Protein AF-A4TZ73-F1 (afdb_monomer_lite)

Secondary structure (DSSP, 8-state):
-HHHHHHHHHHHHHHHHHHHH-HHHHHHHHHHHHTS-HHHHHHHHHHHHHHHHHHHHHHHHHT-

Organism: NCBI:txid55518

InterPro domains:
  IPR019201 Protein of unknown function DUF2065 [PF09838] (4-59)
  IPR019201 Protein of unknown function DUF2065 [PTHR38602] (1-61)

Foldseek 3Di:
DVVVVVVVVVVVVVVVCCCVVPVPVVVVVVVVVVPDDPVVVVVVVVVVVCVVVVVVVVVVVVVD

Radius of gyr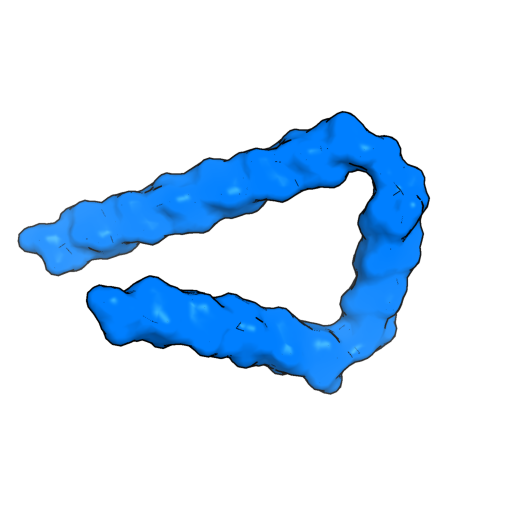ation: 14.91 Å; chains: 1; bounding box: 36×28×31 Å

Sequence (64 aa):
MTEFLTALCLAVAIEGIAYAAFPDAMRRTMAKIALMPSGSLRRIGLGAAIIAIGGLWLLRHMSR

pLDDT: mean 93.29, std 6.37, range [54.62, 97.88]

Structure (mmCIF, N/CA/C/O backbone):
data_AF-A4TZ73-F1
#
_entry.id   AF-A4TZ73-F1
#
loop_
_atom_site.group_PDB
_atom_site.id
_atom_site.type_symbol
_atom_site.label_atom_id
_atom_site.label_alt_id
_atom_site.label_comp_id
_atom_site.label_asym_id
_atom_site.label_entity_id
_atom_site.label_seq_id
_atom_site.pdbx_PDB_ins_code
_atom_site.Cartn_x
_atom_site.Cartn_y
_atom_site.Cartn_z
_atom_site.occupancy
_atom_site.B_iso_or_equiv
_atom_site.auth_seq_id
_atom_site.auth_comp_id
_atom_site.auth_asym_id
_atom_site.auth_atom_id
_atom_site.pdbx_PDB_model_num
ATOM 1 N N . MET A 1 1 ? -6.976 8.923 17.761 1.00 75.56 1 MET A N 1
ATOM 2 C CA . MET A 1 1 ? -5.635 8.285 17.613 1.00 75.56 1 MET A CA 1
ATOM 3 C C . MET A 1 1 ? -5.775 6.818 17.256 1.00 75.56 1 MET A C 1
ATOM 5 O O . MET A 1 1 ? -5.050 6.335 16.393 1.00 75.56 1 MET A O 1
ATOM 9 N N . THR A 1 2 ? -6.726 6.126 17.879 1.00 91.56 2 THR A N 1
ATOM 10 C CA . THR A 1 2 ? -7.123 4.760 17.532 1.00 91.56 2 THR A CA 1
ATOM 11 C C . THR A 1 2 ? -7.535 4.631 16.069 1.00 91.56 2 THR A C 1
ATOM 13 O O . THR A 1 2 ? -7.109 3.694 15.423 1.00 91.56 2 THR A O 1
ATOM 16 N N . GLU A 1 3 ? -8.247 5.602 15.499 1.00 88.56 3 GLU A N 1
ATOM 17 C CA . GLU A 1 3 ? -8.725 5.565 14.111 1.00 88.56 3 GLU A CA 1
ATOM 18 C C . GLU A 1 3 ? -7.580 5.545 13.093 1.00 88.56 3 GLU A C 1
ATOM 20 O O . GLU A 1 3 ? -7.631 4.809 12.109 1.00 88.56 3 GLU A O 1
ATOM 25 N N . PHE A 1 4 ? -6.522 6.323 13.346 1.00 89.62 4 PHE A N 1
ATOM 26 C CA . PHE A 1 4 ? -5.323 6.318 12.510 1.00 89.62 4 PHE A CA 1
ATOM 27 C C . PHE A 1 4 ? -4.600 4.971 12.595 1.00 89.62 4 PHE A C 1
ATOM 29 O O . PHE A 1 4 ? -4.244 4.397 11.568 1.00 89.62 4 PHE A O 1
ATOM 36 N N . LEU A 1 5 ? -4.438 4.436 13.811 1.00 95.50 5 LEU A N 1
ATOM 37 C CA . LEU A 1 5 ? -3.846 3.114 14.020 1.00 95.50 5 LEU A CA 1
ATOM 38 C C . LEU A 1 5 ? -4.686 2.008 13.368 1.00 95.50 5 LEU A C 1
ATOM 40 O O . LEU A 1 5 ? -4.130 1.134 12.716 1.00 95.50 5 LEU A O 1
ATOM 44 N N . THR A 1 6 ? -6.015 2.065 13.470 1.00 94.75 6 THR A N 1
ATOM 45 C CA . THR A 1 6 ? -6.924 1.117 12.815 1.00 94.75 6 THR A CA 1
ATOM 46 C C . THR A 1 6 ? -6.788 1.178 11.297 1.00 94.75 6 THR A C 1
ATOM 48 O O . THR A 1 6 ? -6.681 0.131 10.662 1.00 94.75 6 THR A O 1
ATOM 51 N N . ALA A 1 7 ? -6.737 2.377 10.709 1.00 92.00 7 ALA A N 1
ATOM 52 C CA . ALA A 1 7 ? -6.519 2.539 9.273 1.00 92.00 7 ALA A CA 1
ATOM 53 C C . ALA A 1 7 ? -5.154 1.982 8.833 1.00 92.00 7 ALA A C 1
ATOM 55 O O . ALA A 1 7 ? -5.070 1.314 7.803 1.00 92.00 7 ALA A O 1
ATOM 56 N N . LEU A 1 8 ? -4.101 2.198 9.630 1.00 94.44 8 LEU A N 1
ATOM 57 C CA . LEU A 1 8 ? -2.769 1.657 9.362 1.00 94.44 8 LEU A CA 1
ATOM 58 C C . LEU A 1 8 ? -2.754 0.123 9.426 1.00 94.44 8 LEU A C 1
ATOM 60 O O . LEU A 1 8 ? -2.246 -0.522 8.510 1.00 94.44 8 LEU A O 1
ATOM 64 N N . CYS A 1 9 ? -3.359 -0.469 10.460 1.00 97.12 9 CYS A N 1
ATOM 65 C CA . CYS A 1 9 ? -3.503 -1.921 10.579 1.00 97.12 9 CYS A CA 1
ATOM 66 C C . CYS A 1 9 ? -4.270 -2.509 9.390 1.00 97.12 9 CYS A C 1
ATOM 68 O O . CYS A 1 9 ? -3.870 -3.539 8.852 1.00 97.12 9 CYS A O 1
ATOM 70 N N . LEU A 1 10 ? -5.344 -1.845 8.950 1.00 96.12 10 LEU A N 1
ATOM 71 C CA . LEU A 1 10 ? -6.124 -2.285 7.799 1.00 96.12 10 LEU A CA 1
ATOM 72 C C . LEU A 1 10 ? -5.309 -2.219 6.500 1.00 96.12 10 LEU A C 1
ATOM 74 O O . LEU A 1 10 ? -5.352 -3.163 5.717 1.00 96.12 10 LEU A O 1
ATOM 78 N N . ALA A 1 11 ? -4.530 -1.154 6.287 1.00 95.19 11 ALA A N 1
ATOM 79 C CA . ALA A 1 11 ? -3.659 -1.033 5.118 1.00 95.19 11 ALA A CA 1
ATOM 80 C C . ALA A 1 11 ? -2.629 -2.175 5.054 1.00 95.19 11 ALA A C 1
ATOM 82 O O . ALA A 1 11 ? -2.483 -2.815 4.013 1.00 95.19 11 ALA A O 1
ATOM 83 N N . VAL A 1 12 ? -1.978 -2.485 6.182 1.00 97.38 12 VAL A N 1
ATOM 84 C CA . VAL A 1 12 ? -1.021 -3.601 6.282 1.00 97.38 12 VAL A CA 1
ATOM 85 C C . VAL A 1 12 ? -1.709 -4.951 6.067 1.00 97.38 12 VAL A C 1
ATOM 87 O O . VAL A 1 12 ? -1.172 -5.807 5.367 1.00 97.38 12 VAL A O 1
ATOM 90 N N . ALA A 1 13 ? -2.904 -5.153 6.628 1.00 97.88 13 ALA A N 1
ATOM 91 C CA . ALA A 1 13 ? -3.664 -6.384 6.434 1.00 97.88 13 ALA A CA 1
ATOM 92 C C . ALA A 1 13 ? -4.043 -6.595 4.959 1.00 97.88 13 ALA A C 1
ATOM 94 O O . ALA A 1 13 ? -3.887 -7.701 4.445 1.00 97.88 13 ALA A O 1
ATOM 95 N N . ILE A 1 14 ? -4.488 -5.542 4.265 1.00 96.44 14 ILE A N 1
ATOM 96 C CA . ILE A 1 14 ? -4.832 -5.604 2.837 1.00 96.44 14 ILE A CA 1
ATOM 97 C C . ILE A 1 14 ? -3.595 -5.931 1.991 1.00 96.44 14 ILE A C 1
ATOM 99 O O . ILE A 1 14 ? -3.667 -6.823 1.147 1.00 96.44 14 ILE A O 1
ATOM 103 N N . GLU A 1 15 ? -2.459 -5.272 2.242 1.00 95.38 15 GLU A N 1
ATOM 104 C CA . GLU A 1 15 ? -1.178 -5.602 1.598 1.00 95.38 15 GLU A CA 1
ATOM 105 C C . GLU A 1 15 ? -0.807 -7.078 1.827 1.00 95.38 15 GLU A C 1
ATOM 107 O O . GLU A 1 15 ? -0.541 -7.811 0.875 1.00 95.38 15 GLU A O 1
ATOM 112 N N . GLY A 1 16 ? -0.860 -7.556 3.075 1.00 96.25 16 GLY A N 1
ATOM 113 C CA . GLY A 1 16 ? -0.542 -8.943 3.426 1.00 96.25 16 GLY A CA 1
ATOM 114 C C . GLY A 1 16 ? -1.446 -9.969 2.738 1.00 96.25 16 GLY A C 1
ATOM 115 O O . GLY A 1 16 ? -0.957 -10.968 2.206 1.00 96.25 16 GLY A O 1
ATOM 116 N N . ILE A 1 17 ? -2.756 -9.704 2.684 1.00 97.56 17 ILE A N 1
ATOM 117 C CA . ILE A 1 17 ? -3.721 -10.543 1.961 1.00 97.56 17 ILE A CA 1
ATOM 118 C C . ILE A 1 17 ? -3.401 -10.556 0.465 1.00 97.56 17 ILE A C 1
ATOM 120 O O . ILE A 1 17 ? -3.433 -11.622 -0.145 1.00 97.56 17 ILE A O 1
ATOM 124 N N . ALA A 1 18 ? -3.051 -9.413 -0.131 1.00 95.56 18 ALA A N 1
ATOM 125 C CA . ALA A 1 18 ? -2.680 -9.350 -1.542 1.00 95.56 18 ALA A CA 1
ATOM 126 C C . ALA A 1 18 ? -1.434 -10.202 -1.848 1.00 95.56 18 ALA A C 1
ATOM 128 O O . ALA A 1 18 ? -1.433 -10.947 -2.832 1.00 95.56 18 ALA A O 1
ATOM 129 N N . TYR A 1 19 ? -0.410 -10.166 -0.986 1.00 94.12 19 TYR A N 1
ATOM 130 C CA . TYR A 1 19 ? 0.766 -11.035 -1.121 1.00 94.12 19 TYR A CA 1
ATOM 131 C C . TYR A 1 19 ? 0.433 -12.519 -0.942 1.00 94.12 19 TYR A C 1
ATOM 133 O O . TYR A 1 19 ? 0.968 -13.346 -1.680 1.00 94.12 19 TYR A O 1
ATOM 141 N N . ALA A 1 20 ? -0.435 -12.864 0.011 1.00 97.12 20 ALA A N 1
ATOM 142 C CA . ALA A 1 20 ? -0.803 -14.251 0.290 1.00 97.12 20 ALA A CA 1
ATOM 143 C C . ALA A 1 20 ? -1.706 -14.854 -0.799 1.00 97.12 20 ALA A C 1
ATOM 145 O O . ALA A 1 20 ? -1.497 -15.992 -1.212 1.00 97.12 20 ALA A O 1
ATOM 146 N N . ALA A 1 21 ? -2.692 -14.093 -1.281 1.00 97.56 21 ALA A N 1
ATOM 147 C CA . ALA A 1 21 ? -3.652 -14.549 -2.281 1.00 97.56 21 ALA A CA 1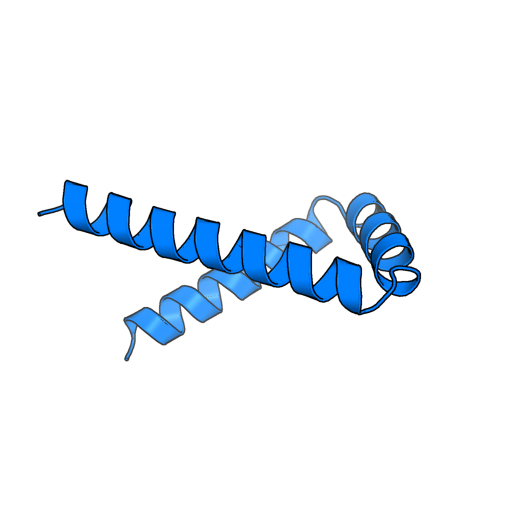
ATOM 148 C C . ALA A 1 21 ? -3.070 -14.546 -3.704 1.00 97.56 21 ALA A C 1
ATOM 150 O O . ALA A 1 21 ? -3.376 -15.438 -4.493 1.00 97.56 21 ALA A O 1
ATOM 151 N N . PHE A 1 22 ? -2.221 -13.564 -4.042 1.00 97.00 22 PHE A N 1
ATOM 152 C CA . PHE A 1 22 ? -1.703 -13.372 -5.403 1.00 97.00 22 PHE A CA 1
ATOM 153 C C . PHE A 1 22 ? -0.183 -13.106 -5.436 1.00 97.00 22 PHE A C 1
ATOM 155 O O . PHE A 1 22 ? 0.265 -12.070 -5.949 1.00 97.00 22 PHE A O 1
ATOM 162 N N . PRO A 1 23 ? 0.651 -14.045 -4.950 1.00 94.50 23 PRO A N 1
ATOM 163 C CA . PRO A 1 23 ? 2.088 -13.821 -4.785 1.00 94.50 23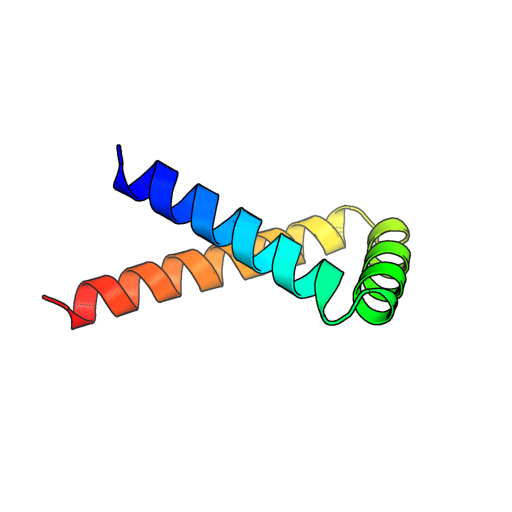 PRO A CA 1
ATOM 164 C C . PRO A 1 23 ? 2.811 -13.534 -6.110 1.00 94.50 23 PRO A C 1
ATOM 166 O O . PRO A 1 23 ? 3.662 -12.645 -6.178 1.00 94.50 23 PRO A O 1
ATOM 169 N N . ASP A 1 24 ? 2.468 -14.242 -7.189 1.00 96.81 24 ASP A N 1
ATOM 170 C CA . ASP A 1 24 ? 3.114 -14.058 -8.495 1.00 96.81 24 ASP A CA 1
ATOM 171 C C . ASP A 1 24 ? 2.746 -12.734 -9.166 1.00 96.81 24 ASP A C 1
ATOM 173 O O . ASP A 1 24 ? 3.592 -12.100 -9.805 1.00 96.81 24 ASP A O 1
ATOM 177 N N . ALA A 1 25 ? 1.499 -12.287 -9.003 1.00 95.00 25 ALA A N 1
ATOM 178 C CA . ALA A 1 25 ? 1.065 -10.989 -9.503 1.00 95.00 25 ALA A CA 1
ATOM 179 C C . ALA A 1 25 ? 1.829 -9.860 -8.799 1.00 95.00 25 ALA A C 1
ATOM 181 O O . ALA A 1 25 ? 2.337 -8.956 -9.466 1.00 95.00 25 ALA A O 1
ATOM 182 N N . MET A 1 26 ? 1.989 -9.948 -7.474 1.00 95.75 26 MET A N 1
ATOM 183 C CA . MET A 1 26 ? 2.759 -8.969 -6.705 1.00 95.75 26 MET A CA 1
ATOM 184 C C . MET A 1 26 ? 4.231 -8.939 -7.107 1.00 95.75 26 MET A C 1
ATOM 186 O O . MET A 1 26 ? 4.748 -7.861 -7.395 1.00 95.75 26 MET A O 1
ATOM 190 N N . ARG A 1 27 ? 4.895 -10.095 -7.249 1.00 94.81 27 ARG A N 1
ATOM 191 C CA . ARG A 1 27 ? 6.293 -10.144 -7.722 1.00 94.81 27 ARG A CA 1
ATOM 192 C C . ARG A 1 27 ? 6.472 -9.456 -9.076 1.00 94.81 27 ARG A C 1
ATOM 194 O O . ARG A 1 27 ? 7.394 -8.660 -9.246 1.00 94.81 27 ARG A O 1
ATOM 201 N N . ARG A 1 28 ? 5.574 -9.717 -10.035 1.00 95.50 28 ARG A N 1
ATOM 202 C CA . ARG A 1 28 ? 5.609 -9.073 -11.361 1.00 95.50 28 ARG A CA 1
ATOM 203 C C . ARG A 1 28 ? 5.401 -7.564 -11.266 1.00 95.50 28 ARG A C 1
ATOM 205 O O . ARG A 1 28 ? 6.084 -6.816 -11.961 1.00 95.50 28 ARG A O 1
ATOM 212 N N . THR A 1 29 ? 4.473 -7.114 -10.429 1.00 94.19 29 THR A N 1
ATOM 213 C CA . THR A 1 29 ? 4.215 -5.684 -10.220 1.00 94.19 29 THR A CA 1
ATOM 214 C C . THR A 1 29 ? 5.414 -4.990 -9.581 1.00 94.19 29 THR A C 1
ATOM 216 O O . THR A 1 29 ? 5.834 -3.948 -10.076 1.00 94.19 29 THR A O 1
ATOM 219 N N . MET A 1 30 ? 6.036 -5.594 -8.567 1.00 94.19 30 MET A N 1
ATOM 220 C CA . MET A 1 30 ? 7.237 -5.048 -7.927 1.00 94.19 30 MET A CA 1
ATOM 221 C C . MET A 1 30 ? 8.417 -4.956 -8.896 1.00 94.19 30 MET A C 1
ATOM 223 O O . MET A 1 30 ? 9.086 -3.927 -8.943 1.00 94.19 30 MET A O 1
ATOM 227 N N . ALA A 1 31 ? 8.624 -5.971 -9.742 1.00 96.19 31 ALA A N 1
ATOM 228 C CA . ALA A 1 31 ? 9.650 -5.924 -10.784 1.00 96.19 31 ALA A CA 1
ATOM 229 C C . ALA A 1 31 ? 9.419 -4.773 -11.780 1.00 96.19 31 ALA A C 1
ATOM 231 O O . ALA A 1 31 ? 10.366 -4.100 -12.180 1.00 96.19 31 ALA A O 1
ATOM 232 N N . LYS A 1 32 ? 8.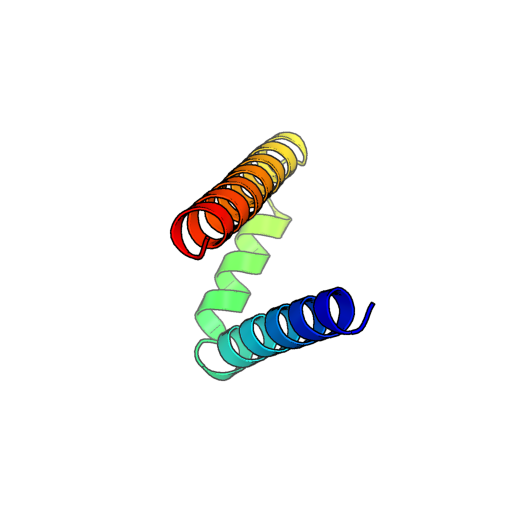158 -4.502 -12.148 1.00 94.38 32 LYS A N 1
ATOM 233 C CA . LYS A 1 32 ? 7.815 -3.344 -12.988 1.00 94.38 32 LYS A CA 1
ATOM 234 C C . LYS A 1 32 ? 8.106 -2.033 -12.265 1.00 94.38 32 LYS A C 1
ATOM 236 O O . LYS A 1 32 ? 8.758 -1.175 -12.846 1.00 94.38 32 LYS A O 1
ATOM 241 N N . ILE A 1 33 ? 7.661 -1.894 -11.013 1.00 94.19 33 ILE A N 1
ATOM 242 C CA . ILE A 1 33 ? 7.864 -0.688 -10.195 1.00 94.19 33 ILE A CA 1
ATOM 243 C C . ILE A 1 33 ? 9.356 -0.382 -10.024 1.00 94.19 33 ILE A C 1
ATOM 245 O O . ILE A 1 33 ? 9.751 0.772 -10.163 1.00 94.19 33 ILE A O 1
ATOM 249 N N . ALA A 1 34 ? 10.188 -1.400 -9.794 1.00 93.94 34 ALA A N 1
ATOM 250 C CA . ALA A 1 34 ? 11.632 -1.243 -9.621 1.00 93.94 34 ALA A CA 1
ATOM 251 C C . ALA A 1 34 ? 12.333 -0.635 -10.850 1.00 93.94 34 ALA A C 1
ATOM 253 O O . ALA A 1 34 ? 13.346 0.043 -10.710 1.00 93.94 34 ALA A O 1
ATOM 254 N N . LEU A 1 35 ? 11.783 -0.848 -12.049 1.00 95.06 35 LEU A N 1
ATOM 255 C CA . LEU A 1 35 ? 12.309 -0.304 -13.303 1.00 95.06 35 LEU A CA 1
ATOM 256 C C . LEU A 1 35 ? 11.694 1.058 -13.669 1.00 95.06 35 LEU A C 1
ATOM 258 O O . LEU A 1 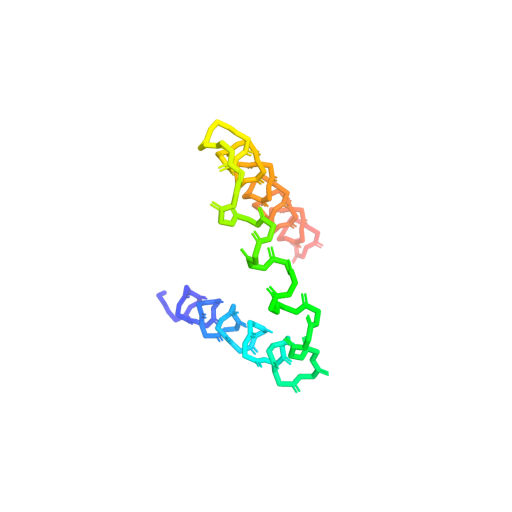35 ? 12.104 1.673 -14.655 1.00 95.06 35 LEU A O 1
ATOM 262 N N . MET A 1 36 ? 10.701 1.547 -12.917 1.00 94.12 36 MET A N 1
ATOM 263 C CA . MET A 1 36 ? 10.040 2.810 -13.237 1.00 94.12 36 MET A CA 1
ATOM 264 C C . MET A 1 36 ? 10.913 4.015 -12.860 1.00 94.12 36 MET A C 1
ATOM 266 O O . MET A 1 36 ? 11.417 4.095 -11.739 1.00 94.12 36 MET A O 1
ATOM 270 N N . PRO A 1 37 ? 11.006 5.035 -13.734 1.00 94.31 37 PRO A N 1
ATOM 271 C CA . PRO A 1 37 ? 11.615 6.307 -13.371 1.00 94.31 37 PRO A CA 1
ATOM 272 C C . PRO A 1 37 ? 10.898 6.941 -12.174 1.00 94.31 37 PRO A C 1
ATOM 274 O O . PRO A 1 37 ? 9.663 6.967 -12.118 1.00 94.31 37 PRO A O 1
ATOM 277 N N . SER A 1 38 ? 11.653 7.552 -11.257 1.00 93.94 38 SER A N 1
ATOM 278 C CA . SER A 1 38 ? 11.105 8.129 -10.018 1.00 93.94 38 SER A CA 1
ATOM 279 C C . SER A 1 38 ? 10.006 9.169 -10.267 1.00 93.94 38 SER A C 1
ATOM 281 O O . SER A 1 38 ? 9.086 9.304 -9.465 1.00 93.94 38 SER A O 1
ATOM 283 N N . GLY A 1 39 ? 10.059 9.895 -11.391 1.00 95.44 39 GLY A N 1
ATOM 284 C CA . GLY A 1 39 ? 9.014 10.848 -11.778 1.00 95.44 39 GLY A CA 1
ATOM 285 C C . GLY A 1 39 ? 7.655 10.188 -12.036 1.00 95.44 39 GLY A C 1
ATOM 286 O O . GLY A 1 39 ? 6.627 10.714 -11.616 1.00 95.44 39 GLY A O 1
ATOM 287 N N . SER A 1 40 ? 7.638 9.016 -12.676 1.00 93.31 40 SER A N 1
ATOM 288 C CA . SER A 1 40 ? 6.406 8.252 -12.903 1.00 93.31 40 SER A CA 1
ATOM 289 C C . SER A 1 40 ? 5.863 7.676 -11.602 1.00 93.31 40 SER A C 1
ATOM 291 O O . SER A 1 40 ? 4.665 7.780 -11.348 1.00 93.31 40 SER A O 1
ATOM 293 N N . LEU A 1 41 ? 6.746 7.149 -10.748 1.00 94.19 41 LEU A N 1
ATOM 294 C CA . LEU A 1 41 ? 6.355 6.602 -9.450 1.00 94.19 41 LEU A CA 1
ATOM 295 C C . LEU A 1 41 ? 5.721 7.672 -8.547 1.00 94.19 41 LEU A C 1
ATOM 297 O O . LEU A 1 41 ? 4.678 7.429 -7.948 1.00 94.19 41 LEU A O 1
ATOM 301 N N . ARG A 1 42 ? 6.283 8.890 -8.528 1.00 94.88 42 ARG A N 1
ATOM 302 C CA . ARG A 1 42 ? 5.707 10.035 -7.801 1.00 94.88 42 ARG A CA 1
ATOM 303 C C . ARG A 1 42 ? 4.310 10.397 -8.292 1.00 94.88 42 ARG A C 1
ATOM 305 O O . ARG A 1 42 ? 3.430 10.619 -7.471 1.00 94.88 42 ARG A O 1
ATOM 312 N N . ARG A 1 43 ? 4.088 10.447 -9.611 1.00 96.62 43 ARG A N 1
ATOM 313 C CA . ARG A 1 43 ? 2.765 10.772 -10.174 1.00 96.62 43 ARG A CA 1
ATOM 314 C C . ARG A 1 43 ? 1.715 9.732 -9.802 1.00 96.62 43 ARG A C 1
ATOM 316 O O . ARG A 1 43 ? 0.616 10.108 -9.414 1.00 96.62 43 ARG A O 1
ATOM 323 N N . ILE A 1 44 ? 2.061 8.448 -9.885 1.00 94.69 44 ILE A N 1
ATOM 324 C CA . ILE A 1 44 ? 1.150 7.357 -9.512 1.00 94.69 44 ILE A CA 1
ATOM 325 C C . ILE A 1 44 ? 0.850 7.404 -8.014 1.00 94.69 44 ILE A C 1
ATOM 327 O O . ILE A 1 44 ? -0.315 7.352 -7.633 1.00 94.69 44 ILE A O 1
ATOM 331 N N . GLY A 1 45 ? 1.878 7.570 -7.176 1.00 93.75 45 GLY A N 1
ATOM 332 C CA . GLY A 1 45 ? 1.708 7.685 -5.727 1.00 93.75 45 GLY A CA 1
ATOM 333 C C . GLY A 1 45 ? 0.837 8.879 -5.330 1.00 93.75 45 GLY A C 1
ATOM 334 O O . GLY A 1 45 ? -0.086 8.727 -4.535 1.00 93.75 45 GLY A O 1
ATOM 335 N N . LEU A 1 46 ? 1.068 10.050 -5.932 1.00 96.88 46 LEU A N 1
ATOM 336 C CA . LEU A 1 46 ? 0.236 11.236 -5.710 1.00 96.88 46 LEU A CA 1
ATOM 337 C C . LEU A 1 46 ? -1.204 11.024 -6.187 1.00 96.88 46 LEU A C 1
ATOM 339 O O . LEU A 1 46 ? -2.134 11.361 -5.461 1.00 96.88 46 LEU A O 1
ATOM 343 N N . GLY A 1 47 ? -1.401 10.433 -7.368 1.00 97.38 47 GLY A N 1
ATOM 344 C CA . GLY A 1 47 ? -2.733 10.111 -7.881 1.00 97.38 47 GLY A CA 1
ATOM 345 C C . GLY A 1 47 ? -3.497 9.168 -6.950 1.00 97.38 47 GLY A C 1
ATOM 346 O O . GLY A 1 47 ? -4.640 9.448 -6.598 1.00 97.38 47 GLY A O 1
ATOM 347 N N . ALA A 1 48 ? -2.847 8.101 -6.481 1.00 94.88 48 ALA A N 1
ATOM 348 C CA . ALA A 1 48 ? -3.430 7.163 -5.525 1.00 94.88 48 ALA A CA 1
ATOM 349 C C . ALA A 1 48 ? -3.788 7.844 -4.194 1.00 94.88 48 ALA A C 1
ATOM 351 O O . ALA A 1 48 ? -4.884 7.636 -3.678 1.00 94.88 48 ALA A O 1
ATOM 352 N N . ALA A 1 49 ? -2.907 8.705 -3.671 1.00 94.94 49 ALA A N 1
ATOM 353 C CA . ALA A 1 49 ? -3.165 9.457 -2.445 1.00 94.94 49 ALA A CA 1
ATOM 354 C C . ALA A 1 49 ? -4.366 10.405 -2.589 1.00 94.94 49 ALA A C 1
ATOM 356 O O . ALA A 1 49 ? -5.230 10.435 -1.715 1.00 94.94 49 ALA A O 1
ATOM 357 N N . ILE A 1 50 ? -4.463 11.139 -3.702 1.00 97.38 50 ILE A N 1
ATOM 358 C CA . ILE A 1 50 ? -5.592 12.040 -3.979 1.00 97.38 50 ILE A CA 1
ATOM 359 C C . ILE A 1 50 ? -6.904 11.256 -4.053 1.00 97.38 50 ILE A C 1
ATOM 361 O O . ILE A 1 50 ? -7.887 11.662 -3.437 1.00 97.38 50 ILE A O 1
ATOM 365 N N . ILE A 1 51 ? -6.919 10.122 -4.760 1.00 96.81 51 ILE A N 1
ATOM 366 C CA . ILE A 1 51 ? -8.108 9.268 -4.876 1.00 96.81 51 ILE A CA 1
ATOM 367 C C . ILE A 1 51 ? -8.524 8.735 -3.501 1.00 96.81 51 ILE A C 1
ATOM 369 O O . ILE A 1 51 ? -9.698 8.817 -3.146 1.00 96.81 51 ILE A O 1
ATOM 373 N N . ALA A 1 52 ? -7.574 8.235 -2.706 1.00 92.69 52 ALA A N 1
ATOM 374 C CA . ALA A 1 52 ? -7.855 7.702 -1.375 1.00 92.69 52 ALA A CA 1
ATOM 375 C C . ALA A 1 52 ? -8.410 8.778 -0.427 1.00 92.69 52 ALA A C 1
ATOM 377 O O . ALA A 1 52 ? -9.423 8.556 0.234 1.00 92.69 52 ALA A O 1
ATOM 378 N N . ILE A 1 53 ? -7.787 9.961 -0.390 1.00 93.62 53 ILE A N 1
ATOM 379 C CA . ILE A 1 53 ? -8.226 11.080 0.457 1.00 93.62 53 ILE A CA 1
ATOM 380 C C . ILE A 1 53 ? -9.585 11.614 -0.009 1.00 93.62 53 ILE A C 1
ATOM 382 O O . ILE A 1 53 ? -10.470 11.828 0.818 1.00 93.62 53 ILE A O 1
ATOM 386 N N . GLY A 1 54 ? -9.777 11.799 -1.318 1.00 95.56 54 GLY A N 1
ATOM 387 C CA . GLY A 1 54 ? -11.045 12.251 -1.892 1.00 95.56 54 GLY A CA 1
ATOM 388 C C . GLY A 1 54 ? -12.187 11.268 -1.627 1.00 95.56 54 GLY A C 1
ATOM 389 O O . GLY A 1 54 ? -13.271 11.680 -1.219 1.00 95.56 54 GLY A O 1
ATOM 390 N N . GLY A 1 55 ? -11.928 9.965 -1.770 1.00 94.12 55 GLY A N 1
ATOM 391 C CA . GLY A 1 55 ? -12.881 8.909 -1.432 1.00 94.12 55 GLY A CA 1
ATOM 392 C C . GLY A 1 55 ? -13.224 8.889 0.056 1.00 94.12 55 GLY A C 1
ATOM 393 O O . GLY A 1 55 ? -14.400 8.851 0.413 1.00 94.12 55 GLY A O 1
ATOM 394 N N . LEU A 1 56 ? -12.220 8.995 0.934 1.00 91.56 56 LEU A N 1
ATOM 395 C CA . LEU A 1 56 ? -12.439 9.083 2.380 1.00 91.56 56 LEU A CA 1
ATOM 396 C C . LEU A 1 56 ? -13.292 10.303 2.745 1.00 91.56 56 LEU A C 1
ATOM 398 O O . LEU A 1 56 ? -14.193 10.202 3.578 1.00 91.56 56 LEU A O 1
ATOM 402 N N . TRP A 1 57 ? -13.022 11.450 2.120 1.00 92.88 57 TRP A N 1
ATOM 403 C CA . TRP A 1 57 ? -13.791 12.670 2.334 1.00 92.88 57 TRP A CA 1
ATOM 404 C C . TRP A 1 57 ? -15.248 12.509 1.888 1.00 92.88 57 TRP A C 1
ATOM 406 O O . TRP A 1 57 ? -16.151 12.844 2.652 1.00 92.88 57 TRP A O 1
ATOM 416 N N . LEU A 1 58 ? -15.483 11.929 0.707 1.00 93.38 58 LEU A N 1
ATOM 417 C CA . LEU A 1 58 ? -16.826 11.686 0.180 1.00 93.38 58 LEU A CA 1
ATOM 418 C C . LEU A 1 58 ? -17.623 10.728 1.075 1.00 93.38 58 LEU A C 1
ATOM 420 O O . LEU A 1 58 ? -18.737 11.051 1.480 1.00 93.38 58 LEU A O 1
ATOM 424 N N . LEU A 1 59 ? -17.030 9.589 1.447 1.00 92.25 59 LEU A N 1
ATOM 425 C CA . LEU A 1 59 ? -17.654 8.612 2.345 1.00 92.25 59 LEU A CA 1
ATOM 426 C C . LEU A 1 59 ? -17.992 9.233 3.701 1.00 92.25 59 LEU A C 1
ATOM 428 O O . LEU A 1 59 ? -19.078 9.022 4.239 1.00 92.25 59 LEU A O 1
ATOM 432 N N . ARG A 1 60 ? -17.081 10.050 4.239 1.00 89.12 60 ARG A N 1
ATOM 433 C CA . ARG A 1 60 ? -17.319 10.774 5.487 1.00 89.12 60 ARG A CA 1
ATOM 434 C C . ARG A 1 60 ? -18.440 11.802 5.351 1.00 89.12 60 ARG A C 1
ATOM 436 O O . ARG A 1 60 ? -19.169 12.006 6.318 1.00 89.12 60 ARG A O 1
ATOM 443 N N . HIS A 1 61 ? -18.569 12.460 4.200 1.00 89.19 61 HIS A N 1
ATOM 444 C CA . HIS A 1 61 ? -19.622 13.444 3.979 1.00 89.19 61 HIS A CA 1
ATOM 445 C C . HIS A 1 61 ? -21.000 12.796 3.824 1.00 89.19 61 HIS A C 1
ATOM 447 O O . HIS A 1 61 ? -21.958 13.325 4.372 1.00 89.19 61 HIS A O 1
ATOM 453 N N . MET A 1 62 ? -21.087 11.648 3.146 1.00 86.50 62 MET A N 1
ATOM 454 C CA . MET A 1 62 ? -22.333 10.886 2.983 1.00 86.50 62 MET A CA 1
ATOM 4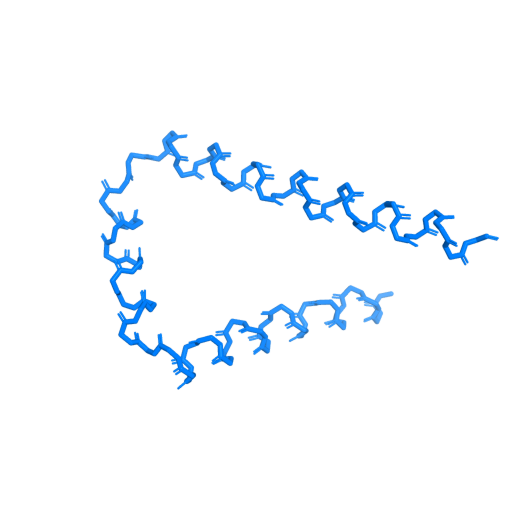55 C C . MET A 1 62 ? -22.849 10.271 4.290 1.00 86.50 62 MET A C 1
ATOM 457 O O . MET A 1 62 ? -24.029 9.966 4.400 1.00 86.50 62 MET A O 1
ATOM 461 N N . SER A 1 63 ? -21.962 10.051 5.263 1.00 74.50 63 SER A N 1
ATOM 462 C CA . SER A 1 63 ? -22.301 9.456 6.559 1.00 74.50 63 SER A CA 1
ATOM 463 C C . SER A 1 63 ? -22.707 10.492 7.622 1.00 74.50 63 SER A C 1
ATOM 465 O O . SER A 1 63 ? -22.882 10.114 8.783 1.00 74.50 63 SER A O 1
ATOM 467 N N . ARG A 1 64 ? -22.800 11.778 7.261 1.00 54.62 64 ARG A N 1
ATOM 468 C CA . ARG A 1 64 ? -23.312 12.866 8.110 1.00 54.62 64 ARG A CA 1
ATOM 469 C C . ARG A 1 64 ? -24.710 13.262 7.675 1.00 54.62 64 ARG A C 1
ATOM 471 O O . ARG A 1 64 ? -25.489 13.610 8.585 1.00 54.62 64 ARG A O 1
#